Protein AF-A0AAN8IRI6-F1 (afdb_monomer_lite)

Organism: Trichostrongylus colubriformis (NCBI:txid6319)

Structure (mmCIF, N/CA/C/O backbone):
data_AF-A0AAN8IRI6-F1
#
_entry.id   AF-A0AAN8IRI6-F1
#
loop_
_atom_site.group_PDB
_atom_site.id
_atom_site.type_symbol
_atom_site.label_atom_id
_atom_site.label_alt_id
_atom_site.label_comp_id
_atom_site.label_asym_id
_atom_site.label_entity_id
_atom_site.label_seq_id
_atom_site.pdbx_PDB_ins_code
_atom_site.Cartn_x
_atom_site.Cartn_y
_atom_site.Cartn_z
_atom_site.occupancy
_atom_site.B_iso_or_equiv
_atom_site.auth_seq_id
_atom_site.auth_comp_id
_atom_site.auth_asym_id
_atom_site.auth_atom_id
_atom_site.pdbx_PDB_model_num
ATOM 1 N N . MET A 1 1 ? -3.005 12.201 -43.719 1.00 39.09 1 MET A N 1
ATOM 2 C CA . MET A 1 1 ? -2.415 11.181 -42.828 1.00 39.09 1 MET A CA 1
ATOM 3 C C . MET A 1 1 ? -2.140 11.877 -41.500 1.00 39.09 1 MET A C 1
ATOM 5 O O . MET A 1 1 ? -1.223 12.680 -41.435 1.00 39.09 1 MET A O 1
ATOM 9 N N . TRP A 1 2 ? -3.018 11.728 -40.505 1.00 36.97 2 TRP A N 1
ATOM 10 C CA . TRP A 1 2 ? -2.866 12.420 -39.219 1.00 36.97 2 TRP A CA 1
ATOM 11 C C . TRP A 1 2 ? -1.954 11.585 -38.319 1.00 36.97 2 TRP A C 1
ATOM 13 O O . TRP A 1 2 ? -2.360 10.533 -37.832 1.00 36.97 2 TRP A O 1
ATOM 23 N N . HIS A 1 3 ? -0.710 12.023 -38.132 1.00 45.81 3 HIS A N 1
ATOM 24 C CA . HIS A 1 3 ? 0.181 11.433 -37.139 1.00 45.81 3 HIS A CA 1
ATOM 25 C C . HIS A 1 3 ? -0.244 11.922 -35.753 1.00 45.81 3 HIS A C 1
ATOM 27 O O . HIS A 1 3 ? -0.061 13.089 -35.411 1.00 45.81 3 HIS A O 1
ATOM 33 N N . ILE A 1 4 ? -0.835 11.030 -34.958 1.00 54.53 4 ILE A N 1
ATOM 34 C CA . ILE A 1 4 ? -1.069 11.269 -33.534 1.00 54.53 4 ILE A CA 1
ATOM 35 C C . ILE A 1 4 ? 0.304 11.274 -32.855 1.00 54.53 4 ILE A C 1
ATOM 37 O O . ILE A 1 4 ? 0.894 10.223 -32.608 1.00 54.53 4 ILE A O 1
ATOM 41 N N . PHE A 1 5 ? 0.833 12.464 -32.577 1.00 51.88 5 PHE A N 1
ATOM 42 C CA . PHE A 1 5 ? 1.963 12.629 -31.671 1.00 51.88 5 PHE A CA 1
ATOM 43 C C . PHE A 1 5 ? 1.472 12.363 -30.250 1.00 51.88 5 PHE A C 1
ATOM 45 O O . PHE A 1 5 ? 0.833 13.207 -29.630 1.00 51.88 5 PHE A O 1
ATOM 52 N N . LEU A 1 6 ? 1.767 11.177 -29.729 1.00 51.50 6 LEU A N 1
ATOM 53 C CA . LEU A 1 6 ? 1.738 10.934 -28.293 1.00 51.50 6 LEU A CA 1
ATOM 54 C C . LEU A 1 6 ?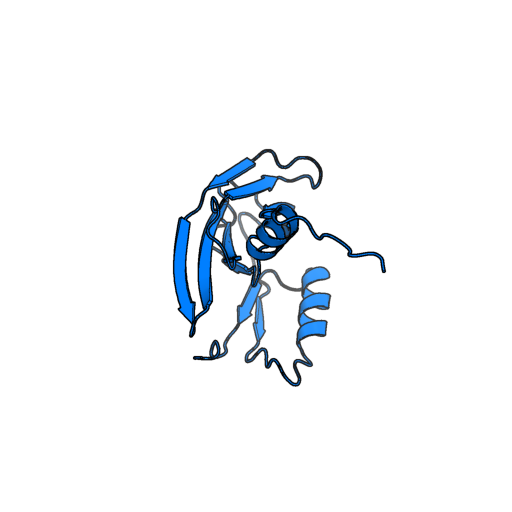 2.987 11.597 -27.683 1.00 51.50 6 LEU A C 1
ATOM 56 O O . LEU A 1 6 ? 4.099 11.149 -27.968 1.00 51.50 6 LEU A O 1
ATOM 60 N N . PRO A 1 7 ? 2.857 12.680 -26.892 1.00 58.00 7 PRO A N 1
ATOM 61 C CA . PRO A 1 7 ? 4.014 13.394 -26.363 1.00 58.00 7 PRO A CA 1
ATOM 62 C C . PRO A 1 7 ? 4.787 12.506 -25.377 1.00 58.00 7 PRO A C 1
ATOM 64 O O . PRO A 1 7 ? 4.190 11.774 -24.588 1.00 58.00 7 PRO A O 1
ATOM 67 N N . ALA A 1 8 ? 6.121 12.599 -25.381 1.00 61.00 8 ALA A N 1
ATOM 68 C CA . ALA A 1 8 ? 7.030 11.799 -24.544 1.00 61.00 8 ALA A CA 1
ATOM 69 C C . ALA A 1 8 ? 6.698 11.831 -23.035 1.00 61.00 8 ALA A C 1
ATOM 71 O O . ALA A 1 8 ? 6.987 10.878 -22.312 1.00 61.00 8 ALA A O 1
ATOM 72 N N . VAL A 1 9 ? 6.033 12.895 -22.574 1.00 58.06 9 VAL A N 1
ATOM 73 C CA . VAL A 1 9 ? 5.503 13.037 -21.208 1.00 58.06 9 VAL A CA 1
ATOM 74 C C . VAL A 1 9 ? 4.476 11.948 -20.882 1.00 58.06 9 VAL A C 1
ATOM 76 O O . VAL A 1 9 ? 4.522 11.372 -19.797 1.00 58.06 9 VAL A O 1
ATOM 79 N N . LEU A 1 10 ? 3.592 11.600 -21.824 1.00 59.97 10 LEU A N 1
ATOM 80 C CA . LEU A 1 10 ? 2.612 10.534 -21.615 1.00 59.97 10 LEU A CA 1
ATOM 81 C C . LEU A 1 10 ? 3.302 9.167 -21.510 1.00 59.97 10 LEU A C 1
ATOM 83 O O . LEU A 1 10 ? 2.918 8.345 -20.684 1.00 59.97 10 LEU A O 1
ATOM 87 N N . LEU A 1 11 ? 4.366 8.944 -22.288 1.00 60.56 11 LEU A N 1
ATOM 88 C CA . LEU A 1 11 ? 5.138 7.701 -22.240 1.00 60.56 11 LEU A CA 1
ATOM 89 C C . LEU A 1 11 ? 5.884 7.533 -20.905 1.00 60.56 11 LEU A C 1
ATOM 91 O O . LEU A 1 11 ? 5.937 6.427 -20.367 1.00 60.56 11 LEU A O 1
ATOM 95 N N . GLN A 1 12 ? 6.425 8.621 -20.348 1.00 58.66 12 GLN A N 1
ATOM 96 C CA . GLN A 1 12 ? 7.036 8.621 -19.013 1.00 58.66 12 GLN A CA 1
ATOM 97 C C . GLN A 1 12 ? 6.001 8.357 -17.911 1.00 58.66 12 GLN A C 1
ATOM 99 O O . GLN A 1 12 ? 6.237 7.517 -17.046 1.00 58.66 12 GLN A O 1
ATOM 104 N N . LEU A 1 13 ? 4.827 8.995 -17.982 1.00 60.12 13 LEU A N 1
ATOM 105 C CA . LEU A 1 13 ? 3.730 8.779 -17.029 1.00 60.12 13 LEU A CA 1
ATOM 106 C C . LEU A 1 13 ? 3.203 7.338 -17.049 1.00 60.12 13 LEU A C 1
ATOM 108 O O . LEU A 1 13 ? 2.878 6.793 -15.998 1.00 60.12 13 LEU A O 1
ATOM 112 N N . VAL A 1 14 ? 3.148 6.704 -18.223 1.00 61.53 14 VAL A N 1
ATOM 113 C CA . VAL A 1 14 ? 2.764 5.289 -18.344 1.00 61.53 14 VAL A CA 1
ATOM 114 C C . VAL A 1 14 ? 3.814 4.375 -17.707 1.00 61.53 14 VAL A C 1
ATOM 116 O O . VAL A 1 14 ? 3.444 3.435 -17.010 1.00 61.53 14 VAL A O 1
ATOM 119 N N . ARG A 1 15 ? 5.116 4.652 -17.875 1.00 66.12 15 ARG A N 1
ATOM 120 C CA . ARG A 1 15 ? 6.192 3.831 -17.278 1.00 66.12 15 ARG A CA 1
ATOM 121 C C . ARG A 1 15 ? 6.340 4.001 -15.764 1.00 66.12 15 ARG A C 1
ATOM 123 O O . ARG A 1 15 ? 6.737 3.047 -15.095 1.00 66.12 15 ARG A O 1
ATOM 130 N N . ALA A 1 16 ? 5.987 5.172 -15.243 1.00 73.69 16 ALA A N 1
ATOM 131 C CA . ALA A 1 16 ? 5.918 5.451 -13.810 1.00 73.69 16 ALA A CA 1
ATOM 132 C C . ALA A 1 16 ? 4.576 5.028 -13.177 1.00 73.69 16 ALA A C 1
ATOM 134 O O . ALA A 1 16 ? 4.376 5.195 -11.976 1.00 73.69 16 ALA A O 1
ATOM 135 N N . SER A 1 17 ? 3.632 4.495 -13.963 1.00 86.81 17 SER A N 1
ATOM 136 C CA . SER A 1 17 ? 2.359 4.011 -13.431 1.00 86.81 17 SER A CA 1
ATOM 137 C C . SER A 1 17 ? 2.596 2.785 -12.541 1.00 86.81 17 SER A C 1
ATOM 139 O O . SER A 1 17 ? 3.300 1.861 -12.955 1.00 86.81 17 SER A O 1
ATOM 141 N N . PRO A 1 18 ? 2.022 2.737 -11.327 1.00 89.81 18 PRO A N 1
ATOM 142 C CA . PRO A 1 18 ? 2.282 1.644 -10.406 1.00 89.81 18 PRO A CA 1
ATOM 143 C C . PRO A 1 18 ? 1.541 0.372 -10.829 1.00 89.81 18 PRO A C 1
ATOM 145 O O . PRO A 1 18 ? 0.328 0.382 -11.072 1.00 89.81 18 PRO A O 1
ATOM 148 N N . GLU A 1 19 ? 2.264 -0.743 -10.842 1.00 87.94 19 GLU A N 1
ATOM 149 C CA . GLU A 1 19 ? 1.778 -2.097 -11.106 1.00 87.94 19 GLU A CA 1
ATOM 150 C C . GLU A 1 19 ? 1.983 -3.012 -9.895 1.00 87.94 19 GLU A C 1
ATOM 152 O O . GLU A 1 19 ? 2.758 -2.708 -8.988 1.00 87.94 19 GLU A O 1
ATOM 157 N N . GLN A 1 20 ? 1.271 -4.147 -9.877 1.00 87.75 20 GLN A N 1
ATOM 158 C CA . GLN A 1 20 ? 1.405 -5.185 -8.839 1.00 87.75 20 GLN A CA 1
ATOM 159 C C . GLN A 1 20 ? 1.302 -4.638 -7.400 1.00 87.75 20 GLN A C 1
ATOM 161 O O . GLN A 1 20 ? 1.968 -5.114 -6.478 1.00 87.75 20 GLN A O 1
ATOM 166 N N . VAL A 1 21 ? 0.459 -3.616 -7.223 1.00 86.81 21 VAL A N 1
ATOM 167 C CA . VAL A 1 21 ? 0.251 -2.938 -5.943 1.00 86.81 21 VAL A CA 1
ATOM 168 C C . VAL A 1 21 ? -0.357 -3.917 -4.947 1.00 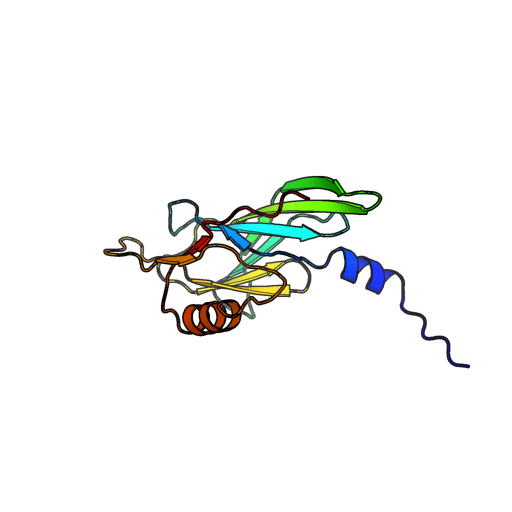86.81 21 VAL A C 1
ATOM 170 O O . VAL A 1 21 ? -1.423 -4.478 -5.201 1.00 86.81 21 VAL A O 1
ATOM 173 N N . HIS A 1 22 ? 0.292 -4.092 -3.803 1.00 88.25 22 HIS A N 1
ATOM 174 C CA . HIS A 1 22 ? -0.227 -4.889 -2.700 1.00 88.25 22 HIS A CA 1
ATOM 175 C C . HIS A 1 22 ? 0.099 -4.245 -1.355 1.00 88.25 22 HIS A C 1
ATOM 177 O O . HIS A 1 22 ? 1.079 -3.513 -1.198 1.00 88.25 22 HIS A O 1
ATOM 183 N N . LEU A 1 23 ? -0.766 -4.516 -0.383 1.00 89.81 23 LEU A N 1
ATOM 184 C CA . LEU A 1 23 ? -0.599 -4.089 0.997 1.00 89.81 23 LEU A CA 1
ATOM 185 C C . LEU A 1 23 ? -0.035 -5.243 1.816 1.00 89.81 23 LEU A C 1
ATOM 187 O O . LEU A 1 23 ? -0.422 -6.396 1.632 1.00 89.81 23 LEU A O 1
ATOM 191 N N . ALA A 1 24 ? 0.865 -4.918 2.732 1.00 86.94 24 ALA A N 1
ATOM 192 C CA . ALA A 1 24 ? 1.446 -5.846 3.681 1.00 86.94 24 ALA A CA 1
ATOM 193 C C . ALA A 1 24 ? 1.186 -5.334 5.098 1.00 86.94 24 ALA A C 1
ATOM 195 O O . ALA A 1 24 ? 1.626 -4.245 5.484 1.00 86.94 24 ALA A O 1
ATOM 196 N N . PHE A 1 25 ? 0.463 -6.144 5.866 1.00 82.69 25 PHE A N 1
ATOM 197 C CA . PHE A 1 25 ? 0.158 -5.857 7.257 1.00 82.69 25 PHE A CA 1
ATOM 198 C C . PHE A 1 25 ? 1.416 -5.967 8.122 1.00 82.69 25 PHE A C 1
ATOM 200 O O . PHE A 1 25 ? 2.194 -6.908 7.982 1.00 82.69 25 PHE A O 1
ATOM 207 N N . HIS A 1 26 ? 1.609 -5.007 9.025 1.00 80.88 26 HIS A N 1
ATOM 208 C CA . HIS A 1 26 ? 2.821 -4.896 9.837 1.00 80.88 26 HIS A CA 1
ATOM 209 C C . HIS A 1 26 ? 2.628 -5.368 11.290 1.00 80.88 26 HIS A C 1
ATOM 211 O O . HIS A 1 26 ? 3.370 -4.963 12.179 1.00 80.88 26 HIS A O 1
ATOM 217 N N . GLY A 1 27 ? 1.599 -6.178 11.562 1.00 80.31 27 GLY A N 1
ATOM 218 C CA . GLY A 1 27 ? 1.292 -6.668 12.913 1.00 80.31 27 GLY A CA 1
ATOM 219 C C . GLY A 1 27 ? 0.603 -5.648 13.829 1.00 80.31 27 GLY A C 1
ATOM 220 O O . GLY A 1 27 ? 0.160 -6.016 14.910 1.00 80.31 27 GLY A O 1
ATOM 221 N N . ASN A 1 28 ? 0.470 -4.390 13.399 1.00 85.69 28 ASN A N 1
ATOM 222 C CA . ASN A 1 28 ? -0.182 -3.304 14.128 1.00 85.69 28 ASN A CA 1
ATOM 223 C C . ASN A 1 28 ? -1.153 -2.567 13.192 1.00 85.69 28 ASN A C 1
ATOM 225 O O . ASN A 1 28 ? -0.795 -2.263 12.055 1.00 85.69 28 ASN A O 1
ATOM 229 N N . TYR A 1 29 ? -2.368 -2.266 13.664 1.00 89.75 29 TYR A N 1
ATOM 230 C CA . TYR A 1 29 ? -3.377 -1.522 12.902 1.00 89.75 29 TYR A CA 1
ATOM 231 C C . TYR A 1 29 ? -2.895 -0.133 12.461 1.00 89.75 29 TYR A C 1
ATOM 233 O O . TYR A 1 29 ? -3.329 0.348 11.414 1.00 89.75 29 TYR A O 1
ATOM 241 N N . SER A 1 30 ? -2.001 0.497 13.232 1.00 94.81 30 SER A N 1
ATOM 242 C CA . SER A 1 30 ? -1.536 1.860 12.972 1.00 94.81 30 SER A CA 1
ATOM 243 C C . SER A 1 30 ? -0.482 1.944 11.868 1.00 94.81 30 SER A C 1
ATOM 245 O O . SER A 1 30 ? -0.068 3.043 11.499 1.00 94.81 30 SER A O 1
ATOM 247 N N . VAL A 1 31 ? -0.047 0.802 11.322 1.00 94.94 31 VAL A N 1
ATOM 248 C CA . VAL A 1 31 ? 0.998 0.734 10.301 1.00 94.94 31 VAL A CA 1
ATOM 249 C C . VAL A 1 31 ? 0.569 -0.161 9.145 1.00 94.94 31 VAL A C 1
ATOM 251 O O . VAL A 1 31 ? 0.276 -1.344 9.315 1.00 94.94 31 VAL A O 1
ATOM 254 N N . MET A 1 32 ? 0.618 0.393 7.936 1.00 95.12 32 MET A N 1
ATOM 255 C CA . MET A 1 32 ? 0.378 -0.347 6.702 1.00 95.12 32 MET A CA 1
ATOM 256 C C . MET A 1 32 ? 1.515 -0.102 5.716 1.00 95.12 32 MET A C 1
ATOM 258 O O . MET A 1 32 ? 1.826 1.042 5.381 1.00 95.12 32 MET A O 1
ATOM 262 N N . ASN A 1 33 ? 2.138 -1.176 5.236 1.00 94.62 33 ASN A N 1
ATOM 263 C CA . ASN A 1 33 ? 3.146 -1.086 4.188 1.00 94.62 33 ASN A CA 1
ATOM 264 C C . ASN A 1 33 ? 2.483 -1.308 2.830 1.00 94.62 33 ASN A C 1
ATOM 266 O O . ASN A 1 33 ? 1.717 -2.254 2.661 1.00 94.62 33 ASN A O 1
ATOM 270 N N . VAL A 1 34 ? 2.803 -0.470 1.855 1.00 94.81 34 VAL A N 1
ATOM 271 C CA . VAL A 1 34 ? 2.396 -0.665 0.465 1.00 94.81 34 VAL A CA 1
ATOM 272 C C . VAL A 1 34 ? 3.618 -0.927 -0.394 1.00 94.81 34 VAL A C 1
ATOM 274 O O . VAL A 1 34 ? 4.660 -0.291 -0.227 1.00 94.81 34 VAL A O 1
ATOM 277 N N . VAL A 1 35 ? 3.485 -1.892 -1.296 1.00 94.56 35 VAL A N 1
ATOM 278 C CA . VAL A 1 35 ? 4.529 -2.327 -2.218 1.00 94.56 35 VAL A CA 1
ATOM 279 C C . VAL A 1 35 ? 3.971 -2.288 -3.631 1.00 94.56 35 VAL A C 1
ATOM 281 O O . VAL A 1 35 ? 2.829 -2.685 -3.862 1.00 94.56 35 VAL A O 1
ATOM 284 N N . TRP A 1 36 ? 4.761 -1.788 -4.574 1.00 93.88 36 TRP A N 1
ATOM 285 C CA . TRP A 1 36 ? 4.397 -1.729 -5.988 1.00 93.88 36 TRP A CA 1
ATOM 286 C C . TRP A 1 36 ? 5.635 -1.788 -6.877 1.00 93.88 36 TRP A C 1
ATOM 288 O O . TRP A 1 36 ? 6.764 -1.671 -6.396 1.00 93.88 36 TRP A O 1
ATOM 298 N N . THR A 1 37 ? 5.415 -1.959 -8.176 1.00 93.25 37 THR A N 1
ATOM 299 C CA . THR A 1 37 ? 6.471 -1.995 -9.188 1.00 93.25 37 THR A CA 1
ATOM 300 C C . THR A 1 37 ? 6.224 -0.938 -10.261 1.00 93.25 37 THR A C 1
ATOM 302 O O . THR A 1 37 ? 5.077 -0.692 -10.629 1.00 93.25 37 THR A O 1
ATOM 305 N N . THR A 1 38 ? 7.285 -0.325 -10.780 1.00 93.25 38 THR A N 1
ATOM 306 C CA . THR A 1 38 ? 7.251 0.563 -11.957 1.00 93.25 38 THR A CA 1
ATOM 307 C C . THR A 1 38 ? 8.347 0.179 -12.963 1.00 93.25 38 THR A C 1
ATOM 309 O O . THR A 1 38 ? 9.275 -0.578 -12.647 1.00 93.25 38 THR A O 1
ATOM 312 N N . PHE A 1 39 ? 8.264 0.703 -14.190 1.00 91.81 39 PHE A N 1
ATOM 313 C CA . PHE A 1 39 ? 9.278 0.524 -15.245 1.00 91.81 39 PHE A CA 1
ATOM 314 C C . PHE A 1 39 ? 10.277 1.688 -15.326 1.00 91.81 39 PHE A C 1
ATOM 316 O O . PHE A 1 39 ? 11.150 1.715 -16.197 1.00 91.81 39 PHE A O 1
ATOM 323 N N . SER A 1 40 ? 10.156 2.664 -14.432 1.00 91.75 40 SER A N 1
ATOM 324 C CA . SER A 1 40 ? 11.048 3.813 -14.320 1.00 91.75 40 SER A CA 1
ATOM 325 C C . SER A 1 40 ? 11.125 4.258 -12.871 1.00 91.75 40 SER A C 1
ATOM 327 O O . SER A 1 40 ? 10.097 4.332 -12.213 1.00 91.75 40 SER A O 1
ATOM 329 N N . SER A 1 41 ? 12.320 4.625 -12.415 1.00 92.44 41 SER A N 1
ATOM 330 C CA . SER A 1 41 ?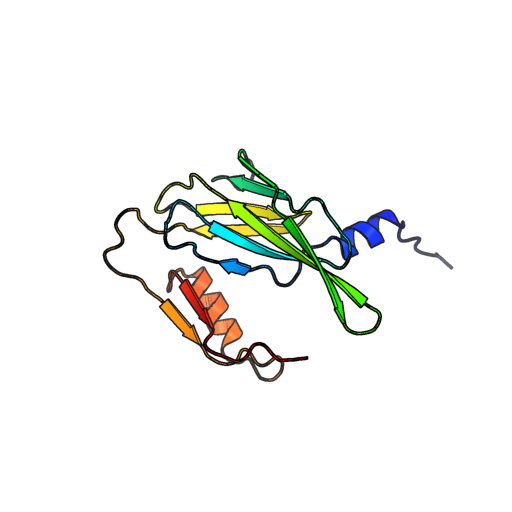 12.526 5.188 -11.080 1.00 92.44 41 SER A CA 1
ATOM 331 C C . SER A 1 41 ? 11.559 6.342 -10.790 1.00 92.44 41 SER A C 1
ATOM 333 O O . SER A 1 41 ? 11.396 7.229 -11.627 1.00 92.44 41 SER A O 1
ATOM 335 N N . ASP A 1 42 ? 11.016 6.382 -9.576 1.00 90.19 42 ASP A N 1
ATOM 336 C CA . ASP A 1 42 ? 10.194 7.486 -9.070 1.00 90.19 42 ASP A CA 1
ATOM 337 C C . ASP A 1 42 ? 10.547 7.828 -7.607 1.00 90.19 42 ASP A C 1
ATOM 339 O O . ASP A 1 42 ? 11.492 7.279 -7.030 1.00 90.19 42 ASP A O 1
ATOM 343 N N . SER A 1 43 ? 9.808 8.763 -7.000 1.00 93.56 43 SER A N 1
ATOM 344 C CA . SER A 1 43 ? 10.061 9.215 -5.627 1.00 93.56 43 SER A CA 1
ATOM 345 C C . SER A 1 43 ? 9.680 8.199 -4.549 1.00 93.56 43 SER A C 1
ATOM 347 O O . SER A 1 43 ? 10.024 8.393 -3.390 1.00 93.56 43 SER A O 1
ATOM 349 N N . SER A 1 44 ? 8.975 7.120 -4.886 1.00 96.19 44 SER A N 1
ATOM 350 C CA . SER A 1 44 ? 8.400 6.167 -3.932 1.00 96.19 44 SER A CA 1
ATOM 351 C C . SER A 1 44 ? 7.446 6.816 -2.919 1.00 96.19 44 SER A C 1
ATOM 353 O O . SER A 1 44 ? 7.363 6.384 -1.769 1.00 96.19 44 SER A O 1
ATOM 355 N N . THR A 1 45 ? 6.748 7.882 -3.320 1.00 97.12 45 THR A N 1
ATOM 356 C CA . THR A 1 45 ? 5.859 8.651 -2.436 1.00 97.12 45 THR A CA 1
ATOM 357 C C . THR A 1 45 ? 4.420 8.160 -2.511 1.00 97.12 45 THR A C 1
ATOM 359 O O . THR A 1 45 ? 3.873 7.935 -3.591 1.00 97.12 45 THR A O 1
ATOM 362 N N . VAL A 1 46 ? 3.789 8.060 -1.344 1.00 97.62 46 VAL A N 1
ATOM 363 C CA . VAL A 1 46 ? 2.379 7.704 -1.188 1.00 97.62 46 VAL A CA 1
ATOM 364 C C . VAL A 1 46 ? 1.674 8.813 -0.429 1.00 97.62 46 VAL A C 1
ATOM 366 O O . VAL A 1 46 ? 2.114 9.198 0.654 1.00 97.62 46 VAL A O 1
ATOM 369 N N . TYR A 1 47 ? 0.568 9.299 -0.982 1.00 98.00 47 TYR A N 1
ATOM 370 C CA . TYR A 1 47 ? -0.342 10.223 -0.304 1.00 98.00 47 TYR A CA 1
ATOM 371 C C . TYR A 1 47 ? -1.520 9.435 0.245 1.00 98.00 47 TYR A C 1
ATOM 373 O O . TYR A 1 47 ? -2.013 8.546 -0.443 1.00 98.00 47 TYR A O 1
ATOM 381 N N . TYR A 1 48 ? -1.980 9.733 1.452 1.00 98.06 48 TYR A N 1
ATOM 382 C CA . TYR A 1 48 ? -3.068 8.996 2.084 1.00 98.06 48 TYR A CA 1
ATOM 383 C C . TYR A 1 48 ? -3.894 9.870 3.028 1.00 98.06 48 TYR A C 1
ATOM 385 O O . TYR A 1 48 ? -3.451 10.918 3.495 1.00 98.06 48 TYR A O 1
ATOM 393 N N . GLY A 1 49 ? -5.127 9.447 3.282 1.00 97.88 49 GLY A N 1
ATOM 394 C CA . GLY A 1 49 ? -6.063 10.150 4.152 1.00 97.88 49 GLY A CA 1
ATOM 395 C C . GLY A 1 49 ? -7.386 9.407 4.284 1.00 97.88 49 GLY A C 1
ATOM 396 O O . GLY A 1 49 ? -7.620 8.394 3.628 1.00 97.88 49 GLY A O 1
ATOM 397 N N . THR A 1 50 ? -8.270 9.912 5.137 1.00 97.12 50 THR A N 1
ATOM 398 C CA . THR A 1 50 ? -9.597 9.321 5.386 1.00 97.12 50 THR A CA 1
ATOM 399 C C . THR A 1 50 ? -10.673 9.828 4.421 1.00 97.12 50 THR A C 1
ATOM 401 O O . THR A 1 50 ? -11.807 9.358 4.451 1.00 97.12 50 THR A O 1
ATOM 404 N N . SER A 1 51 ? -10.317 10.752 3.523 1.00 95.31 51 SER A N 1
ATOM 405 C CA . SER A 1 51 ? -11.184 11.277 2.470 1.00 95.31 51 SER A CA 1
ATOM 406 C C . SER A 1 51 ? -10.557 11.061 1.097 1.00 95.31 51 SER A C 1
ATOM 408 O O . SER A 1 51 ? -9.383 11.357 0.890 1.00 95.31 51 SER A O 1
ATOM 410 N N . LEU A 1 52 ? -11.363 10.613 0.132 1.00 90.62 52 LEU A N 1
ATOM 411 C CA . LEU A 1 52 ? -10.940 10.442 -1.261 1.00 90.62 52 LEU A CA 1
ATOM 412 C C . LEU A 1 52 ? -10.456 11.760 -1.890 1.00 90.62 52 LEU A C 1
ATOM 414 O O . LEU A 1 52 ? -9.561 11.757 -2.732 1.00 90.62 52 LEU A O 1
ATOM 418 N N . THR A 1 53 ? -11.050 12.884 -1.491 1.00 91.94 53 THR A N 1
ATOM 419 C CA . THR A 1 53 ? -10.748 14.208 -2.050 1.00 91.94 53 THR A CA 1
ATOM 420 C C . THR A 1 53 ? -9.683 14.965 -1.261 1.00 91.94 53 THR A C 1
ATOM 422 O O . THR A 1 53 ? -9.192 15.982 -1.743 1.00 91.94 53 THR A O 1
ATOM 425 N N . SER A 1 54 ? -9.304 14.480 -0.074 1.00 92.88 54 SER A N 1
ATOM 426 C CA . SER A 1 54 ? -8.337 15.139 0.807 1.00 92.88 54 SER A CA 1
ATOM 427 C C . SER A 1 54 ? -7.378 14.121 1.425 1.00 92.88 54 SER A C 1
ATOM 429 O O . SER A 1 54 ? -7.661 13.500 2.452 1.00 92.88 54 SER A O 1
ATOM 431 N N . LEU A 1 55 ? -6.228 13.945 0.767 1.00 95.81 55 LEU A N 1
ATOM 432 C CA . LEU A 1 55 ? -5.128 13.096 1.226 1.00 95.81 55 LEU A CA 1
ATOM 433 C C . LEU A 1 55 ? -4.122 13.960 1.992 1.00 95.81 55 LEU A C 1
ATOM 435 O O . LEU A 1 55 ? -3.179 14.497 1.415 1.00 95.81 55 LEU A O 1
ATOM 439 N N . THR A 1 56 ? -4.376 14.149 3.284 1.00 96.38 56 THR A N 1
ATOM 440 C CA . THR A 1 56 ? -3.643 15.092 4.146 1.00 96.38 56 THR A CA 1
ATOM 441 C C . THR A 1 56 ? -2.273 14.595 4.593 1.00 96.38 56 THR A C 1
ATOM 443 O O . THR A 1 56 ? -1.457 15.387 5.059 1.00 96.38 56 THR A O 1
ATOM 446 N N . SER A 1 57 ? -2.016 13.295 4.478 1.00 97.81 57 SER A N 1
ATOM 447 C CA . SER A 1 57 ? -0.782 12.659 4.928 1.00 97.81 57 SER A CA 1
ATOM 448 C C . SER A 1 57 ? 0.024 12.159 3.735 1.00 97.81 57 SER A C 1
ATOM 450 O O . SER A 1 57 ? -0.519 11.815 2.684 1.00 97.81 57 SER A O 1
ATOM 452 N N . SER A 1 58 ? 1.346 12.101 3.886 1.00 97.88 58 SER A N 1
ATOM 453 C CA . SER A 1 58 ? 2.221 11.488 2.890 1.00 97.88 58 SER A CA 1
ATOM 454 C C . SER A 1 58 ? 3.393 10.773 3.546 1.00 97.88 58 SER A C 1
ATOM 456 O O . SER A 1 58 ? 3.733 11.024 4.701 1.00 97.88 58 SER A O 1
ATOM 458 N N . THR A 1 59 ? 3.972 9.825 2.824 1.00 97.88 59 THR A N 1
ATOM 459 C CA . THR A 1 59 ? 5.160 9.084 3.243 1.00 97.88 59 THR A CA 1
ATOM 460 C C . THR A 1 59 ? 6.013 8.809 2.015 1.00 97.88 59 THR A C 1
ATOM 462 O O . THR A 1 59 ? 5.489 8.482 0.947 1.00 97.88 59 THR A O 1
ATOM 465 N N . THR A 1 60 ? 7.325 8.965 2.157 1.00 98.00 60 THR A N 1
ATOM 466 C CA . THR A 1 60 ? 8.292 8.647 1.107 1.00 98.00 60 THR A CA 1
ATOM 467 C C . THR A 1 60 ? 9.018 7.375 1.494 1.00 98.00 60 THR A C 1
ATOM 469 O O . THR A 1 60 ? 9.616 7.270 2.565 1.00 98.00 60 THR A O 1
ATOM 472 N N . GLY A 1 61 ? 8.895 6.388 0.621 1.00 96.19 61 GLY A N 1
ATOM 473 C CA . GLY A 1 61 ? 9.449 5.066 0.789 1.00 96.19 61 GLY A CA 1
ATOM 474 C C . GLY A 1 61 ? 10.863 4.917 0.247 1.00 96.19 61 GLY A C 1
ATOM 475 O O . GLY A 1 61 ? 11.628 5.871 0.117 1.00 96.19 61 GLY A O 1
ATOM 476 N N . SER A 1 62 ? 11.196 3.682 -0.102 1.00 97.00 62 SER A N 1
ATOM 477 C CA . SER A 1 62 ? 12.415 3.341 -0.825 1.00 97.00 62 SER A CA 1
ATOM 478 C C . SER A 1 62 ? 12.098 2.469 -2.029 1.00 97.00 62 SER A C 1
ATOM 480 O O . SER A 1 62 ? 11.056 1.815 -2.086 1.00 97.00 62 SER A O 1
ATOM 482 N N . GLN A 1 63 ? 13.025 2.442 -2.981 1.00 96.75 63 GLN A N 1
ATOM 483 C CA . GLN A 1 63 ? 12.949 1.589 -4.158 1.00 96.75 63 GLN A CA 1
ATOM 484 C C . GLN A 1 63 ? 14.214 0.757 -4.329 1.00 96.75 63 GLN A C 1
ATOM 486 O O . GLN A 1 63 ? 15.305 1.154 -3.914 1.00 96.75 63 GLN A O 1
ATOM 491 N N . LYS A 1 64 ? 14.070 -0.387 -4.992 1.00 96.75 64 LYS A N 1
ATOM 492 C CA . LYS A 1 64 ? 15.170 -1.245 -5.424 1.00 96.75 64 LYS A CA 1
ATOM 493 C C . LYS A 1 64 ? 14.996 -1.588 -6.897 1.00 96.75 64 LYS A C 1
ATOM 495 O O . LYS A 1 64 ? 13.981 -2.164 -7.283 1.00 96.75 64 LYS A O 1
ATOM 500 N N . ALA A 1 65 ? 16.001 -1.257 -7.701 1.00 95.94 65 ALA A N 1
ATOM 501 C CA . ALA A 1 65 ? 16.036 -1.631 -9.107 1.00 95.94 65 ALA A CA 1
ATOM 502 C C . ALA A 1 65 ? 16.424 -3.107 -9.275 1.00 95.94 65 ALA A C 1
ATOM 504 O O . ALA A 1 65 ? 17.271 -3.629 -8.546 1.00 95.94 65 ALA A O 1
ATOM 505 N N . TRP A 1 66 ? 15.834 -3.764 -10.264 1.00 93.19 66 TRP A N 1
ATOM 506 C CA . TRP A 1 66 ? 16.173 -5.120 -10.684 1.00 93.19 66 TRP A CA 1
ATOM 507 C C . TRP A 1 66 ? 15.937 -5.286 -12.184 1.00 93.19 66 TRP A C 1
ATOM 509 O O . TRP A 1 66 ? 15.220 -4.502 -12.807 1.00 93.19 66 TRP A O 1
ATOM 519 N N . LYS A 1 67 ? 16.575 -6.293 -12.783 1.00 92.38 67 LYS A N 1
ATOM 520 C CA . LYS A 1 67 ? 16.468 -6.574 -14.217 1.00 92.38 67 LYS A CA 1
ATOM 521 C C . LYS A 1 67 ? 15.864 -7.946 -14.455 1.00 92.38 67 LYS A C 1
ATOM 523 O O . LYS A 1 67 ? 16.157 -8.893 -13.734 1.00 92.38 67 LYS A O 1
ATOM 528 N N . SER A 1 68 ? 15.052 -8.037 -15.498 1.00 82.62 68 SER A N 1
ATOM 529 C CA . SER A 1 68 ? 14.540 -9.286 -16.055 1.00 82.62 68 SER A CA 1
ATOM 530 C C . SER A 1 68 ? 14.699 -9.190 -17.569 1.00 82.62 68 SER A C 1
ATOM 532 O O . SER A 1 68 ? 14.031 -8.388 -18.225 1.00 82.62 68 SER A O 1
ATOM 534 N N . GLY A 1 69 ? 15.684 -9.912 -18.108 1.00 89.12 69 GLY A N 1
ATOM 535 C CA . GLY A 1 69 ? 16.163 -9.694 -19.474 1.00 89.12 69 GLY A CA 1
ATOM 536 C C . GLY A 1 69 ? 16.691 -8.267 -19.677 1.00 89.12 69 GLY A C 1
ATOM 537 O O . GLY A 1 69 ? 17.501 -7.773 -18.890 1.00 89.12 69 GLY A O 1
ATOM 538 N N . SER A 1 70 ? 16.215 -7.589 -20.724 1.00 89.94 70 SER A N 1
ATOM 539 C CA . SER A 1 70 ? 16.571 -6.200 -21.059 1.00 89.94 70 SER A CA 1
ATOM 540 C C . SER A 1 70 ? 15.737 -5.142 -20.326 1.00 89.94 70 SER A C 1
ATOM 542 O O . SER A 1 70 ? 15.980 -3.945 -20.488 1.00 89.94 70 SER A O 1
ATOM 544 N N . ILE A 1 71 ? 14.758 -5.557 -19.520 1.00 88.06 71 ILE A N 1
ATOM 545 C CA . ILE A 1 71 ? 13.825 -4.654 -18.849 1.00 88.06 71 ILE A CA 1
ATOM 546 C C . ILE A 1 71 ? 14.304 -4.401 -17.419 1.00 88.06 71 ILE A C 1
ATOM 548 O O . ILE A 1 71 ? 14.420 -5.330 -16.616 1.00 88.06 71 ILE A O 1
ATOM 552 N N . THR A 1 72 ? 14.540 -3.130 -17.091 1.00 92.50 72 THR A N 1
ATOM 553 C CA . THR A 1 72 ? 14.735 -2.678 -15.708 1.00 92.50 72 THR A CA 1
ATOM 554 C C . THR A 1 72 ? 13.380 -2.374 -15.078 1.00 92.50 72 THR A C 1
ATOM 556 O O . THR A 1 72 ? 12.552 -1.688 -15.675 1.00 92.50 72 THR A O 1
ATOM 559 N N . ARG A 1 73 ? 13.171 -2.866 -13.861 1.00 93.81 73 ARG A N 1
ATOM 560 C CA . ARG A 1 73 ? 12.004 -2.593 -13.021 1.00 93.81 73 ARG A CA 1
ATOM 561 C C . ARG A 1 73 ? 12.455 -2.058 -11.670 1.00 93.81 73 ARG A C 1
ATOM 563 O O . ARG A 1 73 ? 13.588 -2.296 -11.249 1.00 93.81 73 ARG A O 1
ATOM 570 N N . TYR A 1 74 ? 11.560 -1.354 -10.996 1.00 94.75 74 TYR A N 1
ATOM 571 C CA . TYR A 1 74 ? 11.801 -0.765 -9.685 1.00 94.75 74 TYR A CA 1
ATOM 572 C C . TYR A 1 74 ? 10.724 -1.263 -8.735 1.00 94.75 74 TYR A C 1
ATOM 574 O O . TYR A 1 74 ? 9.543 -1.060 -8.989 1.00 94.75 74 TYR A O 1
ATOM 582 N N . SER A 1 75 ? 11.123 -1.955 -7.670 1.00 95.62 75 SER A N 1
ATOM 583 C CA . SER A 1 75 ? 10.214 -2.349 -6.594 1.00 95.62 75 SER A CA 1
ATOM 584 C C . SER A 1 75 ? 10.266 -1.313 -5.490 1.00 95.62 75 SER A C 1
ATOM 586 O O . SER A 1 75 ? 11.332 -1.068 -4.927 1.00 95.62 75 SER A O 1
ATOM 588 N N . HIS A 1 76 ? 9.118 -0.737 -5.175 1.00 96.81 76 HIS A N 1
ATOM 589 C CA . HIS A 1 76 ? 8.947 0.330 -4.204 1.00 96.81 76 HIS A CA 1
ATOM 590 C C . HIS A 1 76 ? 8.294 -0.209 -2.938 1.00 96.81 76 HIS A C 1
ATOM 592 O O . HIS A 1 76 ? 7.467 -1.120 -2.998 1.00 96.81 76 HIS A O 1
ATOM 598 N N . ARG A 1 77 ? 8.635 0.371 -1.790 1.00 96.19 77 ARG A N 1
ATOM 599 C CA . ARG A 1 77 ? 7.983 0.110 -0.505 1.00 96.19 77 ARG A CA 1
ATOM 600 C C . ARG A 1 77 ? 7.811 1.407 0.263 1.00 96.19 77 ARG A C 1
ATOM 602 O O . ARG A 1 77 ? 8.776 2.153 0.396 1.00 96.19 77 ARG A O 1
ATOM 609 N N . ALA A 1 78 ? 6.634 1.650 0.823 1.00 97.00 78 ALA A N 1
ATOM 610 C CA . ALA A 1 78 ? 6.383 2.816 1.662 1.00 97.00 78 ALA A CA 1
ATOM 611 C C . ALA A 1 78 ? 5.495 2.450 2.855 1.00 97.00 78 ALA A C 1
ATOM 613 O O . ALA A 1 78 ? 4.501 1.740 2.705 1.00 97.00 78 ALA A O 1
ATOM 614 N N . LEU A 1 79 ? 5.852 2.951 4.041 1.00 96.75 79 LEU A N 1
ATOM 615 C CA . LEU A 1 79 ? 5.093 2.721 5.270 1.00 96.75 79 LEU A CA 1
ATOM 616 C C . LEU A 1 79 ? 4.199 3.921 5.572 1.00 96.75 79 LEU A C 1
ATOM 618 O O . LEU A 1 79 ? 4.700 5.012 5.856 1.00 96.75 79 LEU A O 1
ATOM 622 N N . MET A 1 80 ? 2.889 3.694 5.561 1.00 97.25 80 MET A N 1
ATOM 623 C CA . MET A 1 80 ? 1.891 4.596 6.129 1.00 97.25 80 MET A CA 1
ATOM 624 C C . MET A 1 80 ? 1.792 4.298 7.627 1.00 97.25 80 MET A C 1
ATOM 626 O O . MET A 1 80 ? 1.677 3.132 8.013 1.00 97.25 80 MET A O 1
ATOM 630 N N . LYS A 1 81 ? 1.903 5.331 8.461 1.00 96.62 81 LYS A N 1
ATOM 631 C CA . LYS A 1 81 ? 1.987 5.224 9.925 1.00 96.62 81 LYS A CA 1
ATOM 632 C C . LYS A 1 81 ? 0.896 6.065 10.580 1.00 96.62 81 LYS A C 1
ATOM 634 O O . LYS A 1 81 ? 0.215 6.824 9.893 1.00 96.62 81 LYS A O 1
ATOM 639 N N . ASP A 1 82 ? 0.759 5.907 11.893 1.00 96.50 82 ASP A N 1
ATOM 640 C CA . ASP A 1 82 ? -0.169 6.666 12.736 1.00 96.50 82 ASP A CA 1
ATOM 641 C C . ASP A 1 82 ? -1.622 6.566 12.242 1.00 96.50 82 ASP A C 1
ATOM 643 O O . ASP A 1 82 ? -2.411 7.509 12.316 1.00 96.50 82 ASP A O 1
ATOM 647 N N . LEU A 1 83 ? -1.971 5.396 11.696 1.00 96.62 83 LEU A N 1
ATOM 648 C CA . LEU A 1 83 ? -3.303 5.130 11.178 1.00 96.62 83 LEU A CA 1
ATOM 649 C C . LEU A 1 83 ? -4.286 4.890 12.325 1.00 96.62 83 LEU A C 1
ATOM 651 O O . LEU A 1 83 ? -3.994 4.177 13.287 1.00 96.62 83 LEU A O 1
ATOM 655 N N . LEU A 1 84 ? -5.486 5.442 12.186 1.00 96.62 84 LEU A N 1
ATOM 656 C CA . LEU A 1 84 ? -6.571 5.233 13.133 1.00 96.62 84 LEU A CA 1
ATOM 657 C C . LEU A 1 84 ? -7.132 3.811 13.001 1.00 96.62 84 LEU A C 1
ATOM 659 O O . LEU A 1 84 ? -7.186 3.279 11.887 1.00 96.62 84 LEU A O 1
ATOM 663 N N . PRO A 1 85 ? -7.586 3.189 14.101 1.00 95.31 85 PRO A N 1
ATOM 664 C CA . PRO A 1 85 ? -8.208 1.871 14.057 1.00 95.31 85 PRO A CA 1
ATOM 665 C C . PRO A 1 85 ? -9.561 1.912 13.333 1.00 95.31 85 PRO A C 1
ATOM 667 O O . PRO A 1 85 ? -10.220 2.951 13.268 1.00 95.31 85 PRO A O 1
ATOM 670 N N . SER A 1 86 ? -10.003 0.772 12.796 1.00 93.06 86 SER A N 1
ATOM 671 C CA . SER A 1 86 ? -11.316 0.585 12.145 1.00 93.06 86 SER A CA 1
ATOM 672 C C . SER A 1 86 ? -11.664 1.612 11.054 1.00 93.06 86 SER A C 1
ATOM 674 O O . SER A 1 86 ? -12.841 1.833 10.752 1.00 93.06 86 SER A O 1
ATOM 676 N N . THR A 1 87 ? -10.661 2.230 10.438 1.00 94.25 87 THR A N 1
ATOM 677 C CA . THR A 1 87 ? -10.806 3.409 9.583 1.00 94.25 87 THR A CA 1
ATOM 678 C C . THR A 1 87 ? -10.492 3.068 8.134 1.00 94.25 87 THR A C 1
ATOM 680 O O . THR A 1 87 ? -9.538 2.351 7.835 1.00 94.25 87 THR A O 1
ATOM 683 N N . THR A 1 88 ? -11.313 3.579 7.214 1.00 94.25 88 THR A N 1
ATOM 684 C CA . THR A 1 88 ? -11.041 3.461 5.778 1.00 94.25 88 THR A CA 1
ATOM 685 C C . THR A 1 88 ? -10.071 4.557 5.367 1.00 94.25 88 THR A C 1
ATOM 687 O O . THR A 1 88 ? -10.349 5.739 5.564 1.00 94.25 88 THR A O 1
ATOM 690 N N . TYR A 1 89 ? -8.952 4.155 4.781 1.00 95.88 89 TYR A N 1
ATOM 691 C CA . TYR A 1 89 ? -7.960 5.043 4.204 1.00 95.88 89 TYR A CA 1
ATOM 692 C C . TYR A 1 89 ? -7.983 4.930 2.689 1.00 95.88 89 TYR A C 1
ATOM 694 O O . TYR A 1 89 ? -7.959 3.835 2.125 1.00 95.88 89 TYR A O 1
ATOM 702 N N . TRP A 1 90 ? -7.976 6.085 2.043 1.00 96.69 90 TRP A N 1
ATOM 703 C CA . TRP A 1 90 ? -7.663 6.241 0.636 1.00 96.69 90 TRP A CA 1
ATOM 704 C C . TRP A 1 90 ? -6.177 6.530 0.511 1.00 96.69 90 TRP A C 1
ATOM 706 O O . TRP A 1 90 ? -5.622 7.275 1.320 1.00 96.69 90 TRP A O 1
ATOM 716 N N . TYR A 1 91 ? -5.530 5.955 -0.495 1.00 96.62 91 TYR A N 1
ATOM 717 C CA . TYR A 1 91 ? -4.136 6.251 -0.788 1.00 96.62 91 TYR A CA 1
ATOM 718 C C . TYR A 1 91 ? -3.889 6.346 -2.288 1.00 96.62 91 TYR A C 1
ATOM 720 O O . TYR A 1 91 ? -4.534 5.670 -3.091 1.00 96.62 91 TYR A O 1
ATOM 728 N N . LYS A 1 92 ? -2.952 7.210 -2.668 1.00 96.00 92 LYS A N 1
ATOM 729 C CA . LYS A 1 92 ? -2.617 7.537 -4.048 1.00 96.00 92 LYS A CA 1
ATOM 730 C C . LYS A 1 92 ? -1.131 7.327 -4.297 1.00 96.00 92 LYS A C 1
ATOM 732 O O . LYS A 1 92 ? -0.292 7.820 -3.542 1.00 96.00 92 LYS A O 1
ATOM 737 N N . ILE A 1 93 ? -0.839 6.620 -5.384 1.00 95.12 93 ILE A N 1
ATOM 738 C CA . ILE A 1 93 ? 0.504 6.354 -5.902 1.00 95.12 93 ILE A CA 1
ATOM 739 C C . ILE A 1 93 ? 0.511 6.819 -7.356 1.00 95.12 93 ILE A C 1
ATOM 741 O O . ILE A 1 93 ? -0.254 6.307 -8.180 1.00 95.12 93 ILE A O 1
ATOM 745 N N . GLY A 1 94 ? 1.327 7.824 -7.671 1.00 90.44 94 GLY A N 1
ATOM 746 C CA . GLY A 1 94 ? 1.293 8.471 -8.982 1.00 90.44 94 GLY A CA 1
ATOM 747 C C . GLY A 1 94 ? -0.124 8.943 -9.338 1.00 90.44 94 GLY A C 1
ATOM 748 O O . GLY A 1 94 ? -0.725 9.746 -8.625 1.00 90.44 94 GLY A O 1
ATOM 749 N N . SER A 1 95 ? -0.681 8.427 -10.435 1.00 87.88 95 SER A N 1
ATOM 750 C CA . SER A 1 95 ? -2.034 8.750 -10.911 1.00 87.88 95 SER A CA 1
ATOM 751 C C . SER A 1 95 ? -3.140 7.839 -10.365 1.00 87.88 95 SER A C 1
ATOM 753 O O . SER A 1 95 ? -4.316 8.127 -10.586 1.00 87.88 95 SER A O 1
ATOM 755 N N . ARG A 1 96 ? -2.801 6.749 -9.665 1.00 90.75 96 ARG A N 1
ATOM 756 C CA . ARG A 1 96 ? -3.760 5.716 -9.248 1.00 90.75 96 ARG A CA 1
ATOM 757 C C . ARG A 1 96 ? -4.144 5.871 -7.781 1.00 90.75 96 ARG A C 1
ATOM 759 O O . ARG A 1 96 ? -3.277 6.062 -6.932 1.00 90.75 96 ARG A O 1
ATOM 766 N N . THR A 1 97 ? -5.436 5.728 -7.499 1.00 92.94 97 THR A N 1
ATOM 767 C CA . THR A 1 97 ? -5.999 5.769 -6.145 1.00 92.94 97 THR A CA 1
ATOM 768 C C . THR A 1 97 ? -6.559 4.405 -5.763 1.00 92.94 97 THR A C 1
ATOM 770 O O . THR A 1 97 ? -7.162 3.712 -6.582 1.00 92.94 97 THR A O 1
ATOM 773 N N . PHE A 1 98 ? -6.363 4.040 -4.506 1.00 92.50 98 PHE A N 1
ATOM 774 C CA . PHE A 1 98 ? -6.752 2.775 -3.904 1.00 92.50 98 PHE A CA 1
ATOM 775 C C . PHE A 1 98 ? -7.333 3.036 -2.510 1.00 92.50 98 PHE A C 1
ATOM 777 O O . PHE A 1 98 ? -7.258 4.155 -1.996 1.00 92.50 98 PHE A O 1
ATOM 784 N N . GLN A 1 99 ? -7.880 2.000 -1.879 1.00 93.19 99 GLN A N 1
ATOM 785 C CA . GLN A 1 99 ? -8.368 2.083 -0.507 1.00 93.19 99 GLN A CA 1
ATOM 786 C C . GLN A 1 99 ? -8.078 0.807 0.276 1.00 93.19 99 GLN A C 1
ATOM 788 O O . GLN A 1 99 ? -7.988 -0.281 -0.296 1.00 93.19 99 GLN A O 1
ATOM 793 N N . PHE A 1 100 ? -7.999 0.942 1.593 1.00 90.69 100 PHE A N 1
ATOM 794 C CA . PHE A 1 100 ? -8.009 -0.171 2.535 1.00 90.69 100 PHE A CA 1
ATOM 795 C C . PHE A 1 100 ? -8.694 0.241 3.831 1.00 90.69 100 PHE A C 1
ATOM 797 O O . PHE A 1 100 ? -8.944 1.421 4.068 1.00 90.69 100 PHE A O 1
ATOM 804 N N . LYS A 1 101 ? -8.989 -0.740 4.680 1.00 90.62 101 LYS A N 1
ATOM 805 C CA . LYS A 1 101 ? -9.527 -0.506 6.015 1.00 90.62 101 LYS A CA 1
ATOM 806 C C . LYS A 1 101 ? -8.555 -1.054 7.050 1.00 90.62 101 LYS A C 1
ATOM 808 O O . LYS A 1 101 ? -8.096 -2.185 6.914 1.00 90.62 101 LYS A O 1
ATOM 813 N N . THR A 1 102 ? -8.226 -0.253 8.055 1.00 92.00 102 THR A N 1
ATOM 814 C CA . THR A 1 102 ? -7.424 -0.708 9.194 1.00 92.00 102 THR A CA 1
ATOM 815 C C . THR A 1 102 ? -8.238 -1.622 10.100 1.00 92.00 102 THR A C 1
ATOM 817 O O . THR A 1 102 ? -9.470 -1.553 10.166 1.00 92.00 102 THR A O 1
ATOM 820 N N . LEU A 1 103 ? -7.532 -2.487 10.822 1.00 90.75 103 LEU A N 1
ATOM 821 C CA . LEU A 1 103 ? -8.140 -3.310 11.856 1.00 90.75 103 LEU A CA 1
ATOM 822 C C . LEU A 1 103 ? -8.634 -2.463 13.039 1.00 90.75 103 LEU A C 1
ATOM 824 O O . LEU A 1 103 ? -8.132 -1.357 13.258 1.00 90.75 103 LEU A O 1
ATOM 828 N N . PRO A 1 104 ? -9.575 -2.987 13.841 1.00 90.81 104 PRO A N 1
ATOM 829 C CA . PRO A 1 104 ? -9.846 -2.462 15.173 1.00 90.81 104 PRO A CA 1
ATOM 830 C C . PRO A 1 104 ? -8.591 -2.467 16.049 1.00 90.81 104 PRO A C 1
ATOM 832 O O . PRO A 1 104 ? -7.699 -3.284 15.848 1.00 90.81 104 PRO A O 1
ATOM 835 N N . GLU A 1 105 ? -8.562 -1.601 17.061 1.00 89.69 105 GLU A N 1
ATOM 836 C CA . GLU A 1 105 ? -7.448 -1.517 18.014 1.00 89.69 105 GLU A CA 1
ATOM 837 C C . GLU A 1 105 ? -7.274 -2.804 18.830 1.00 89.69 105 GLU A C 1
ATOM 839 O O . GLU A 1 105 ? -6.158 -3.267 19.036 1.00 89.69 105 GLU A O 1
ATOM 844 N N . ASN A 1 106 ? -8.392 -3.424 19.219 1.00 87.75 106 ASN A N 1
ATOM 845 C CA . ASN A 1 106 ? -8.431 -4.678 19.968 1.00 87.75 106 ASN A CA 1
ATOM 846 C C . ASN A 1 106 ? -9.293 -5.712 19.223 1.00 87.75 106 ASN A C 1
ATOM 848 O O . ASN A 1 106 ? -10.450 -5.948 19.595 1.00 87.75 106 ASN A O 1
ATOM 852 N N . PRO A 1 107 ? -8.790 -6.297 18.123 1.00 82.19 107 PRO A N 1
ATOM 853 C CA . PRO A 1 107 ? -9.551 -7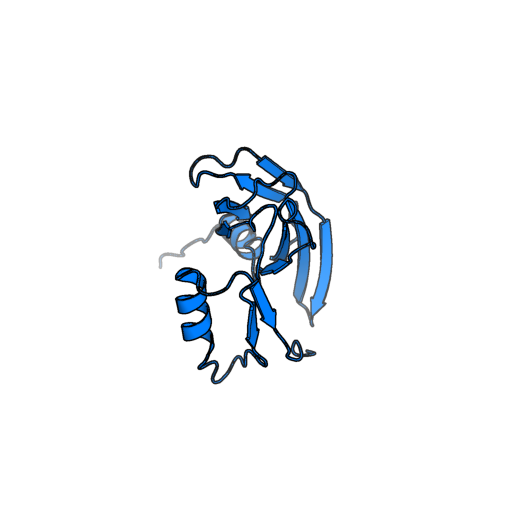.254 17.333 1.00 82.19 107 PRO A CA 1
ATOM 854 C C . PRO A 1 107 ? -9.714 -8.563 18.118 1.00 82.19 107 PRO A C 1
ATOM 856 O O . PRO A 1 107 ? -8.742 -9.211 18.493 1.00 82.19 107 PRO A O 1
ATOM 859 N N . LYS A 1 108 ? -10.963 -8.978 18.358 1.00 84.06 108 LYS A N 1
ATOM 860 C CA . LYS A 1 108 ? -11.266 -10.256 19.034 1.00 84.06 108 LYS A CA 1
ATOM 861 C C . LYS A 1 108 ? -11.133 -11.475 18.119 1.00 84.06 108 LYS A C 1
ATOM 863 O O . LYS A 1 108 ? -11.058 -12.599 18.597 1.00 84.06 108 LYS A O 1
ATOM 868 N N . SER A 1 109 ? -11.162 -11.260 16.807 1.00 79.94 109 SER A N 1
ATOM 869 C CA . SER A 1 109 ? -10.999 -12.295 15.787 1.00 79.94 109 SER A CA 1
ATOM 870 C C . SER A 1 109 ? -10.529 -11.659 14.480 1.00 79.94 109 SER A C 1
ATOM 872 O O . SER A 1 109 ? -10.751 -10.466 14.263 1.00 79.94 109 SER A O 1
ATOM 874 N N . TYR A 1 110 ? -9.902 -12.463 13.621 1.00 79.25 110 TYR A N 1
ATOM 875 C CA . TYR A 1 110 ? -9.497 -12.078 12.270 1.00 79.25 110 TYR A CA 1
ATOM 876 C C . TYR A 1 110 ? -10.166 -13.001 11.262 1.00 79.25 110 TYR A C 1
ATOM 878 O O . TYR A 1 110 ? -10.183 -14.220 11.444 1.00 79.25 110 TYR A O 1
ATOM 886 N N . ARG A 1 111 ? -10.679 -12.439 10.173 1.00 78.88 111 ARG A N 1
ATOM 887 C CA . ARG A 1 111 ? -11.190 -13.209 9.040 1.00 78.88 111 ARG A CA 1
ATOM 888 C C . ARG A 1 111 ? -10.124 -13.205 7.962 1.00 78.88 111 ARG A C 1
ATOM 890 O O . ARG A 1 111 ? -9.857 -12.178 7.346 1.00 78.88 111 ARG A O 1
ATOM 897 N N . VAL A 1 112 ? -9.492 -14.346 7.745 1.00 75.38 112 VAL A N 1
ATOM 898 C CA . VAL A 1 112 ? -8.399 -14.471 6.780 1.00 75.38 112 VAL A CA 1
ATOM 899 C C . VAL A 1 112 ? -8.894 -15.251 5.571 1.00 75.38 112 VAL A C 1
ATOM 901 O O . VAL A 1 112 ? -9.386 -16.368 5.705 1.00 75.38 112 VAL A O 1
ATOM 904 N N . CYS A 1 113 ? -8.762 -14.668 4.382 1.00 71.62 113 CYS A N 1
ATOM 905 C CA . CYS A 1 113 ? -8.893 -15.398 3.131 1.00 71.62 113 CYS A CA 1
ATOM 906 C C . CYS A 1 113 ? -7.545 -16.029 2.797 1.00 71.62 113 CYS A C 1
ATOM 908 O O . CYS A 1 113 ? -6.582 -15.326 2.503 1.00 71.62 113 CYS A O 1
ATOM 910 N N . VAL A 1 114 ? -7.485 -17.354 2.862 1.00 68.62 114 VAL A N 1
ATOM 911 C CA . VAL A 1 114 ? -6.307 -18.132 2.479 1.00 68.62 114 VAL A CA 1
ATOM 912 C C . VAL A 1 114 ? -6.553 -18.708 1.089 1.00 68.62 114 VAL A C 1
ATOM 914 O O . VAL A 1 114 ? -7.571 -19.366 0.877 1.00 68.62 114 VAL A O 1
ATOM 917 N N . PHE A 1 115 ? -5.647 -18.475 0.141 1.00 66.31 115 PHE A N 1
ATOM 918 C CA . PHE A 1 115 ? -5.695 -19.137 -1.166 1.00 66.31 115 PHE A CA 1
ATOM 919 C C . PHE A 1 115 ? -4.297 -19.534 -1.640 1.00 66.31 115 PHE A C 1
ATOM 921 O O . PHE A 1 115 ? -3.327 -18.827 -1.384 1.00 66.31 115 PHE A O 1
ATOM 928 N N . GLY A 1 116 ? -4.189 -20.661 -2.342 1.00 47.66 116 GLY A N 1
ATOM 929 C CA . GLY A 1 116 ? -2.972 -21.101 -3.027 1.00 47.66 116 GLY A CA 1
ATOM 930 C C . GLY A 1 116 ? -3.121 -20.918 -4.536 1.00 47.66 116 GLY A C 1
ATOM 931 O O . GLY A 1 116 ? -4.216 -21.108 -5.051 1.00 47.66 116 GLY A O 1
ATOM 932 N N . ASP A 1 117 ? -2.026 -20.531 -5.199 1.00 52.56 117 ASP A N 1
ATOM 933 C CA . ASP A 1 117 ? -1.883 -20.431 -6.663 1.00 52.56 117 ASP A CA 1
ATOM 934 C C . ASP A 1 117 ? -2.903 -19.512 -7.389 1.00 52.56 117 ASP A C 1
ATOM 936 O O . ASP A 1 117 ? -4.018 -19.897 -7.740 1.00 52.56 117 ASP A O 1
ATOM 940 N N . LEU A 1 118 ? -2.509 -18.255 -7.644 1.00 54.34 118 LEU A N 1
ATOM 941 C CA . LEU A 1 118 ? -3.214 -17.373 -8.586 1.00 54.34 118 LEU A CA 1
ATOM 942 C C . LEU A 1 118 ? -2.645 -17.622 -9.987 1.00 54.34 118 LEU A C 1
ATOM 944 O O . LEU A 1 118 ? -1.878 -16.814 -10.510 1.00 54.34 118 LEU A O 1
ATOM 948 N N . GLY A 1 119 ? -3.002 -18.757 -10.583 1.00 44.53 119 GLY A N 1
ATOM 949 C CA . GLY A 1 119 ? -2.614 -19.077 -11.953 1.00 44.53 119 GLY A CA 1
ATOM 950 C C . GLY A 1 119 ? -3.092 -18.001 -12.937 1.00 44.53 119 GLY A C 1
ATOM 951 O O . GLY A 1 119 ? -4.267 -17.628 -12.951 1.00 44.53 119 GLY A O 1
ATOM 952 N N . TYR A 1 120 ? -2.181 -17.503 -13.782 1.00 47.62 120 TYR A N 1
ATOM 953 C CA . TYR A 1 120 ? -2.486 -16.562 -14.875 1.00 47.62 120 TYR A CA 1
ATOM 954 C C . TYR A 1 120 ? -3.472 -17.168 -15.894 1.00 47.62 120 TYR A C 1
ATOM 956 O O . TYR A 1 120 ? -4.303 -16.461 -16.462 1.00 47.62 120 TYR A O 1
ATOM 964 N N . TYR A 1 121 ? -3.436 -18.495 -16.056 1.00 40.66 121 TYR A N 1
ATOM 965 C CA . TYR A 1 121 ? -4.431 -19.286 -16.774 1.00 40.66 121 TYR A CA 1
ATOM 966 C C . TYR A 1 121 ? -5.338 -20.004 -15.759 1.00 40.66 121 TYR A C 1
ATOM 968 O O . TYR A 1 121 ? -4.843 -20.645 -14.840 1.00 40.66 121 TYR A O 1
ATOM 976 N N . HIS A 1 122 ? -6.662 -19.906 -15.938 1.00 46.81 122 HIS A N 1
ATOM 977 C CA . HIS A 1 122 ? -7.694 -20.590 -15.131 1.00 46.81 122 HIS A CA 1
ATOM 978 C C . HIS A 1 122 ? -7.861 -20.093 -13.673 1.00 46.81 122 HIS A C 1
ATOM 980 O O . HIS A 1 122 ? -8.2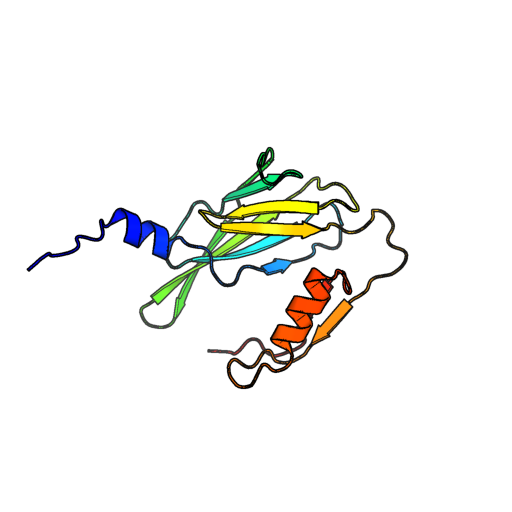66 -20.853 -12.792 1.00 46.81 122 HIS A O 1
ATOM 986 N N . GLY A 1 123 ? -7.644 -18.797 -13.412 1.00 51.59 123 GLY A N 1
ATOM 987 C CA . GLY A 1 123 ? -7.911 -18.132 -12.123 1.00 51.59 123 GLY A CA 1
ATOM 988 C C . GLY A 1 123 ? -9.401 -18.010 -11.746 1.00 51.59 123 GLY A C 1
ATOM 989 O O . GLY A 1 123 ? -9.908 -16.910 -11.521 1.00 51.59 123 GLY A O 1
ATOM 990 N N . ASN A 1 124 ? -10.123 -19.130 -11.646 1.00 58.72 124 ASN A N 1
ATOM 991 C CA . ASN A 1 124 ? -11.560 -19.179 -11.324 1.00 58.72 124 ASN A CA 1
ATOM 992 C C . ASN A 1 124 ? -11.898 -18.520 -9.970 1.00 58.72 124 ASN A C 1
ATOM 994 O O . ASN A 1 124 ? -13.008 -18.022 -9.763 1.00 58.72 124 ASN A O 1
ATOM 998 N N . SER A 1 125 ? -10.926 -18.470 -9.057 1.00 56.38 125 SER A N 1
ATOM 999 C CA . SER A 1 125 ? -11.079 -17.922 -7.707 1.00 56.38 125 SER A CA 1
ATOM 1000 C C . SER A 1 125 ? -10.928 -16.396 -7.640 1.00 56.38 125 SER A C 1
ATOM 1002 O O . SER A 1 125 ? -11.456 -15.783 -6.711 1.00 56.38 125 SER A O 1
ATOM 1004 N N . THR A 1 126 ? -10.283 -15.747 -8.618 1.00 62.62 126 THR A N 1
ATOM 1005 C CA . THR A 1 126 ? -9.929 -14.312 -8.565 1.00 62.62 126 THR A CA 1
ATOM 1006 C C . THR A 1 126 ? -11.161 -13.413 -8.480 1.00 62.62 126 THR A C 1
ATOM 1008 O O . THR A 1 126 ? -11.242 -12.545 -7.612 1.00 62.62 126 THR A O 1
ATOM 1011 N N . ASN A 1 127 ? -12.182 -13.675 -9.301 1.00 63.78 127 ASN A N 1
ATOM 1012 C CA . ASN A 1 127 ? -13.443 -12.924 -9.256 1.00 63.78 127 ASN A CA 1
ATOM 1013 C C . ASN A 1 127 ? -14.205 -13.124 -7.937 1.00 63.78 127 ASN A C 1
ATOM 1015 O O . ASN A 1 127 ? -14.925 -12.231 -7.491 1.00 63.78 127 ASN A O 1
ATOM 1019 N N . SER A 1 128 ? -14.080 -14.295 -7.308 1.00 61.69 128 SER A N 1
ATOM 1020 C CA . SER A 1 128 ? -14.682 -14.560 -5.997 1.00 61.69 128 SER A CA 1
ATOM 1021 C C . SER A 1 128 ? -13.935 -13.821 -4.885 1.00 61.69 128 SER A C 1
ATOM 1023 O O . SER A 1 128 ? -14.569 -13.191 -4.039 1.00 61.69 128 SER A O 1
ATOM 1025 N N . ILE A 1 129 ? -12.599 -13.824 -4.921 1.00 68.25 129 ILE A N 1
ATOM 1026 C CA . ILE A 1 129 ? -11.744 -13.112 -3.961 1.00 68.25 129 ILE A CA 1
ATOM 1027 C C . ILE A 1 129 ? -12.009 -11.607 -4.035 1.00 68.25 129 ILE A C 1
ATOM 1029 O O . ILE A 1 129 ? -12.276 -10.994 -3.005 1.00 68.25 129 ILE A O 1
ATOM 1033 N N . ILE A 1 130 ? -12.040 -11.020 -5.236 1.00 68.75 130 ILE A N 1
ATOM 1034 C CA . ILE A 1 130 ? -12.338 -9.590 -5.416 1.00 68.75 130 ILE A CA 1
ATOM 1035 C C . ILE A 1 130 ? -13.726 -9.259 -4.859 1.00 68.75 130 ILE A C 1
ATOM 1037 O O . ILE A 1 130 ? -13.853 -8.368 -4.021 1.00 68.75 130 ILE A O 1
ATOM 1041 N N . ARG A 1 131 ? -14.770 -9.996 -5.271 1.00 74.44 131 ARG A N 1
ATOM 1042 C CA . ARG A 1 131 ? -16.147 -9.733 -4.815 1.00 74.44 131 ARG A CA 1
ATOM 1043 C C . ARG A 1 131 ? -16.288 -9.844 -3.299 1.00 74.44 131 ARG A C 1
ATOM 1045 O O . ARG A 1 131 ? -16.882 -8.970 -2.675 1.00 74.44 131 ARG A O 1
ATOM 1052 N N . ASN A 1 132 ? -15.740 -10.896 -2.698 1.00 69.00 132 ASN A N 1
ATOM 1053 C CA . ASN A 1 132 ? -15.846 -11.119 -1.258 1.00 69.00 132 ASN A CA 1
ATOM 1054 C C . ASN A 1 132 ? -14.966 -10.152 -0.447 1.00 69.00 132 ASN A C 1
ATOM 1056 O O . ASN A 1 132 ? -15.364 -9.765 0.650 1.00 69.00 132 ASN A O 1
ATOM 1060 N N . GLY A 1 133 ? -13.825 -9.722 -0.991 1.00 73.44 133 GLY A N 1
ATOM 1061 C CA . GLY A 1 133 ? -12.973 -8.698 -0.384 1.00 73.44 133 GLY A CA 1
ATOM 1062 C C . GLY A 1 133 ? -13.639 -7.328 -0.378 1.00 73.44 133 GLY A C 1
ATOM 1063 O O . GLY A 1 133 ? -13.702 -6.685 0.666 1.00 73.44 133 GLY A O 1
ATOM 1064 N N . LEU A 1 134 ? -14.236 -6.921 -1.505 1.00 72.19 134 LEU A N 1
ATOM 1065 C CA . LEU A 1 134 ? -15.020 -5.681 -1.595 1.00 72.19 134 LEU A CA 1
ATOM 1066 C C . LEU A 1 134 ? -16.260 -5.709 -0.689 1.00 72.19 134 LEU A C 1
ATOM 1068 O O . LEU A 1 134 ? -16.621 -4.687 -0.115 1.00 72.19 134 LEU A O 1
ATOM 1072 N N . ALA A 1 135 ? -16.877 -6.880 -0.506 1.00 77.38 135 ALA A N 1
ATOM 1073 C CA . ALA A 1 135 ? -17.965 -7.082 0.453 1.00 77.38 135 ALA A CA 1
ATOM 1074 C C . ALA A 1 135 ? -17.491 -7.155 1.921 1.00 77.38 135 ALA A C 1
ATOM 1076 O O . ALA A 1 135 ? -18.302 -7.395 2.815 1.00 77.38 135 ALA A O 1
ATOM 1077 N N . GLY A 1 136 ? -16.189 -6.999 2.188 1.00 76.81 136 GLY A N 1
ATOM 1078 C CA . GLY A 1 136 ? -15.625 -6.999 3.534 1.00 76.81 136 GLY A CA 1
ATOM 1079 C C . GLY A 1 136 ? -15.749 -8.339 4.254 1.00 76.81 136 GLY A C 1
ATOM 1080 O O . GLY A 1 136 ? -15.881 -8.348 5.478 1.00 76.81 136 GLY A O 1
ATOM 1081 N N . LYS A 1 137 ? -15.749 -9.472 3.535 1.00 79.00 137 LYS A N 1
ATOM 1082 C CA . LYS A 1 137 ? -15.872 -10.816 4.136 1.00 79.00 137 LYS A CA 1
ATOM 1083 C C . LYS A 1 137 ? -14.595 -11.309 4.819 1.00 79.00 137 LYS A C 1
ATOM 1085 O O . LYS A 1 137 ? -14.670 -12.228 5.629 1.00 79.00 137 LYS A O 1
ATOM 1090 N N . PHE A 1 138 ? -13.455 -10.703 4.514 1.00 78.31 138 PHE A N 1
ATOM 1091 C CA . PHE A 1 138 ? -12.173 -10.986 5.146 1.00 78.31 138 PHE A CA 1
ATOM 1092 C C . PHE A 1 138 ? -11.400 -9.689 5.390 1.00 78.31 138 PHE A C 1
ATOM 1094 O O . PHE A 1 138 ? -11.578 -8.706 4.674 1.00 78.31 138 PHE A O 1
ATOM 1101 N N . ASP A 1 139 ? -10.561 -9.710 6.418 1.00 76.00 139 ASP A N 1
ATOM 1102 C CA . ASP A 1 139 ? -9.702 -8.611 6.856 1.00 76.00 139 ASP A CA 1
ATOM 1103 C C . ASP A 1 139 ? -8.304 -8.724 6.227 1.00 76.00 139 ASP A C 1
ATOM 1105 O O . ASP A 1 139 ? -7.650 -7.719 5.961 1.00 76.00 139 ASP A O 1
ATOM 1109 N N . PHE A 1 140 ? -7.875 -9.954 5.924 1.00 76.06 140 PHE A N 1
ATOM 1110 C CA . PHE A 1 140 ? -6.599 -10.243 5.279 1.00 76.06 140 PHE A CA 1
ATOM 1111 C C . PHE A 1 140 ? -6.740 -11.234 4.142 1.00 76.06 140 PHE A C 1
ATOM 1113 O O . PHE A 1 140 ? -7.603 -12.112 4.153 1.00 76.06 140 PHE A O 1
ATOM 1120 N N . ILE A 1 141 ? -5.809 -11.121 3.205 1.00 74.56 141 ILE A N 1
ATOM 1121 C CA . ILE A 1 141 ? -5.519 -12.150 2.225 1.00 74.56 141 ILE A CA 1
ATOM 1122 C C . ILE A 1 141 ? -4.149 -12.731 2.559 1.00 74.56 141 ILE A C 1
ATOM 1124 O O . ILE A 1 141 ? -3.175 -11.990 2.676 1.00 74.56 141 ILE A O 1
ATOM 1128 N N . VAL A 1 142 ? -4.075 -14.053 2.662 1.00 69.56 142 VAL A N 1
ATOM 1129 C CA . VAL A 1 142 ? -2.823 -14.802 2.726 1.00 69.56 142 VAL A CA 1
ATOM 1130 C C . VAL A 1 142 ? -2.742 -15.670 1.478 1.00 69.56 142 VAL A C 1
ATOM 1132 O O . VAL A 1 142 ? -3.552 -16.576 1.277 1.00 69.56 142 VAL A O 1
ATOM 1135 N N . HIS A 1 143 ? -1.760 -15.378 0.629 1.00 68.50 143 HIS A N 1
ATOM 1136 C CA . HIS A 1 143 ? -1.423 -16.227 -0.507 1.00 68.50 143 HIS A CA 1
ATOM 1137 C C . HIS A 1 143 ? -0.426 -17.298 -0.052 1.00 68.50 143 HIS A C 1
ATOM 1139 O O . HIS A 1 143 ? 0.648 -16.968 0.443 1.00 68.50 143 HIS A O 1
ATOM 1145 N N . VAL A 1 144 ? -0.800 -18.571 -0.185 1.00 56.78 144 VAL A N 1
ATOM 1146 C CA . VAL A 1 144 ? -0.015 -19.752 0.225 1.00 56.78 144 VAL A CA 1
ATOM 1147 C C . VAL A 1 144 ? 0.406 -20.543 -1.015 1.00 56.78 144 VAL A C 1
ATOM 1149 O O . VAL A 1 144 ? 0.187 -21.746 -1.116 1.00 56.78 144 VAL A O 1
ATOM 1152 N N . GLY A 1 145 ? 0.938 -19.847 -2.018 1.00 45.69 145 GLY A N 1
ATOM 1153 C CA . GLY A 1 145 ? 1.451 -20.456 -3.243 1.00 45.69 145 GLY A CA 1
ATOM 1154 C C . GLY A 1 145 ? 2.820 -19.901 -3.608 1.00 45.69 145 GLY A C 1
ATOM 1155 O O . GLY A 1 145 ? 3.183 -18.799 -3.198 1.00 45.69 145 GLY A O 1
ATOM 1156 N N . GLU A 1 146 ? 3.572 -20.666 -4.395 1.00 44.31 146 GLU A N 1
ATOM 1157 C CA . GLU A 1 146 ? 4.825 -20.214 -4.995 1.00 44.31 146 GLU A CA 1
ATOM 1158 C C . GLU A 1 146 ? 4.549 -18.929 -5.802 1.00 44.31 146 GLU A C 1
ATOM 1160 O O . GLU A 1 146 ? 3.702 -18.907 -6.697 1.00 44.31 146 GLU A O 1
ATOM 1165 N N . CYS A 1 147 ? 5.254 -17.836 -5.501 1.00 44.31 147 CYS A N 1
ATOM 1166 C CA . CYS A 1 147 ? 5.395 -16.763 -6.482 1.00 44.31 147 CYS A CA 1
ATOM 1167 C C . CYS A 1 147 ? 6.162 -17.376 -7.665 1.00 44.31 147 CYS A C 1
ATOM 1169 O O . CYS A 1 147 ? 7.208 -17.978 -7.397 1.00 44.31 147 CYS A O 1
ATOM 1171 N N . PRO A 1 148 ? 5.691 -17.288 -8.927 1.00 41.03 148 PRO A N 1
ATOM 1172 C CA . PRO A 1 148 ? 6.393 -17.899 -10.046 1.00 41.03 148 PRO A CA 1
ATOM 1173 C C . PRO A 1 148 ? 7.849 -17.442 -10.034 1.00 41.03 148 PRO A C 1
ATOM 1175 O O . PRO A 1 148 ? 8.137 -16.252 -10.187 1.00 41.03 148 PRO A O 1
ATOM 1178 N N . LYS A 1 149 ? 8.772 -18.382 -9.809 1.00 32.34 149 LYS A N 1
ATOM 1179 C CA . LYS A 1 149 ? 10.176 -18.148 -10.119 1.00 32.34 149 LYS A CA 1
ATOM 1180 C C . LYS A 1 149 ? 10.234 -18.018 -11.637 1.00 32.34 149 LYS A C 1
ATOM 1182 O O . LYS A 1 149 ? 10.019 -19.002 -12.338 1.00 32.34 149 LYS A O 1
ATOM 1187 N N . LEU A 1 150 ? 10.403 -16.783 -12.108 1.00 37.06 150 LEU A N 1
ATOM 1188 C CA . LEU A 1 150 ? 10.820 -16.515 -13.481 1.00 37.06 150 LEU A CA 1
ATOM 1189 C C . LEU A 1 150 ? 12.224 -17.078 -13.704 1.00 37.06 150 LEU A C 1
ATOM 1191 O O . LEU A 1 150 ? 13.055 -16.935 -12.776 1.00 37.06 150 LEU A O 1
#

Secondary structure (DSSP, 8-state):
-------HHHHHHHHTS-EEEEEEE-SSTT-EEEEEEESS----EEEEESBTTB--EEEE-EEEEEEETTEEEEEEEEEE-SPPTT-EEEEEETTEEEEEEPPPSS-S---EEEE----SS--TTHHHHHHHHHTT--SEEEE-S-----

Radius of gyration: 17.64 Å; chains: 1; bounding box: 34×36×63 Å

Foldseek 3Di:
DDDPPPDVVVVVLQQQDWAPWDWDDPVALQKIKIKTKGQDDDQLKKFKDLDPVDRPDMWGWDWDWDDDPPGIMIMHMTMRGRDDAQGKMWMDRRHDIDIAGGHHRDDPDFFEAEDEDCDPPPNPCPVVCVVCVVVVVGRYYDYPYDPDPD

Sequence (150 aa):
MWHIFLPAVLLQLVRASPEQVHLAFHGNYSVMNVVWTTFSSDSSTVYYGTSLTSLTSSTTGSQ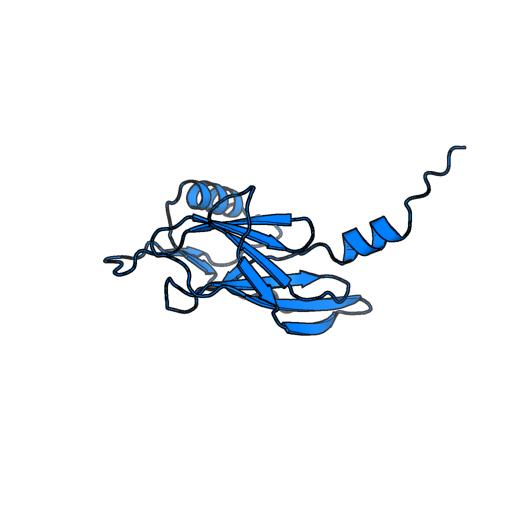KAWKSGSITRYSHRALMKDLLPSTTYWYKIGSRTFQFKTLPENPKSYRVCVFGDLGYYHGNSTNSIIRNGLAGKFDFIVHVGECPKL

pLDDT: mean 80.32, std 17.98, range [32.34, 98.06]

InterPro domains:
  IPR008963 Purple acid phosphatase-like, N-terminal [SSF49363] (12-104)
  IPR015914 Purple acid phosphatase, N-terminal [PF16656] (18-101)